Protein AF-A0A8S9UGH3-F1 (afdb_monomer_lite)

Sequence (94 aa):
MCPYYEELTAVFLDDDEKQSLCSNSSEAQYDVTEEAEYDIKQLLQSHTHRLLDVEFECKKDQLEAETICSVALSREKMLDVGIGRDEVDRLLPQ

Foldseek 3Di:
DPPCPVVVVCVPDDPVVNVVVVPPDDDDPDPPDPVNVVVVVVVVVVVVVVVVVVVVVVVVVVVVVVLVVVLVVVLVVCVVVPNDPVVSPVPGDD

Structure (mmCIF, N/CA/C/O backbone):
data_AF-A0A8S9UGH3-F1
#
_entry.id   AF-A0A8S9UGH3-F1
#
loop_
_atom_site.group_PDB
_atom_site.id
_atom_site.type_symbol
_atom_site.label_atom_id
_atom_site.label_alt_id
_atom_site.label_comp_id
_atom_site.label_asym_id
_atom_site.label_entity_id
_atom_site.label_seq_id
_atom_site.pdbx_PDB_ins_code
_atom_site.Cartn_x
_atom_site.Cartn_y
_atom_site.Cartn_z
_atom_site.occupancy
_atom_site.B_iso_or_equiv
_atom_site.auth_seq_id
_atom_site.auth_comp_id
_atom_site.auth_asym_id
_atom_site.auth_atom_id
_atom_site.pdbx_PDB_model_num
ATOM 1 N N . MET A 1 1 ? 7.342 -23.554 -32.311 1.00 56.44 1 MET A N 1
ATOM 2 C CA . MET A 1 1 ? 8.239 -22.960 -31.298 1.00 56.44 1 MET A CA 1
ATOM 3 C C . MET A 1 1 ? 8.315 -21.465 -31.558 1.00 56.44 1 MET A C 1
ATOM 5 O O . MET A 1 1 ? 8.202 -21.080 -32.715 1.00 56.44 1 MET A O 1
ATOM 9 N N . CYS A 1 2 ? 8.391 -20.638 -30.513 1.00 52.72 2 CYS A N 1
ATOM 10 C CA . CYS A 1 2 ? 8.499 -19.186 -30.669 1.00 52.72 2 CYS A CA 1
ATOM 11 C C . CYS A 1 2 ? 9.866 -18.856 -31.296 1.00 52.72 2 CYS A C 1
ATOM 13 O O . CYS A 1 2 ? 10.869 -19.275 -30.722 1.00 52.72 2 CYS A O 1
ATOM 15 N N . PRO A 1 3 ? 9.936 -18.140 -32.432 1.00 60.81 3 PRO A N 1
ATOM 16 C CA . PRO A 1 3 ? 11.208 -17.848 -33.102 1.00 60.81 3 PRO A CA 1
ATOM 17 C C . PRO A 1 3 ? 12.142 -16.962 -32.260 1.00 60.81 3 PRO A C 1
ATOM 19 O O . PRO A 1 3 ? 13.343 -16.977 -32.469 1.00 60.81 3 PRO A O 1
ATOM 22 N N . TYR A 1 4 ? 11.604 -16.258 -31.261 1.00 63.50 4 TYR A N 1
ATOM 23 C CA . TYR A 1 4 ? 12.369 -15.437 -30.317 1.00 63.50 4 TYR A CA 1
ATOM 24 C C . TYR A 1 4 ? 12.913 -16.211 -29.111 1.00 63.50 4 TYR A C 1
ATOM 26 O O . TYR A 1 4 ? 13.601 -15.645 -28.267 1.00 63.50 4 TYR A O 1
ATOM 34 N N . TYR A 1 5 ? 12.588 -17.499 -28.980 1.00 68.62 5 TYR A N 1
ATOM 35 C CA . TYR A 1 5 ? 13.017 -18.282 -27.822 1.00 68.62 5 TYR A CA 1
ATOM 36 C C . TYR A 1 5 ? 14.541 -18.473 -27.799 1.00 68.62 5 TYR A C 1
ATOM 38 O O . TYR A 1 5 ? 15.155 -18.395 -26.739 1.00 68.62 5 TYR A O 1
ATOM 46 N N . GLU A 1 6 ? 15.162 -18.647 -28.967 1.00 63.81 6 GLU A N 1
ATOM 47 C CA . GLU A 1 6 ? 16.612 -18.833 -29.102 1.00 63.81 6 GLU A CA 1
ATOM 48 C C . GLU A 1 6 ? 17.391 -17.552 -28.750 1.00 63.81 6 GLU A C 1
ATOM 50 O O . GLU A 1 6 ? 18.387 -17.628 -28.033 1.00 63.81 6 GLU A O 1
ATOM 55 N N . GLU A 1 7 ? 16.884 -16.370 -29.127 1.00 63.44 7 GLU A N 1
ATOM 56 C CA . GLU A 1 7 ? 17.477 -15.072 -28.754 1.00 63.44 7 GLU A CA 1
ATOM 57 C C . GLU A 1 7 ? 17.364 -14.781 -27.252 1.00 63.44 7 GLU A C 1
ATOM 59 O O . GLU A 1 7 ? 18.295 -14.261 -26.638 1.00 63.44 7 GLU A O 1
ATOM 64 N N . LEU A 1 8 ? 16.241 -15.151 -26.633 1.00 65.38 8 LEU A N 1
ATOM 65 C CA . LEU A 1 8 ? 16.026 -14.933 -25.202 1.00 65.38 8 LEU A CA 1
ATOM 66 C C . LEU A 1 8 ? 16.864 -15.875 -24.337 1.00 65.38 8 LEU A C 1
ATOM 68 O O . LEU A 1 8 ? 17.215 -15.516 -23.216 1.00 65.38 8 LEU A O 1
ATOM 72 N N . THR A 1 9 ? 17.221 -17.055 -24.847 1.00 65.06 9 THR A N 1
ATOM 73 C CA . THR A 1 9 ? 18.000 -18.044 -24.086 1.00 65.06 9 THR A CA 1
ATOM 74 C C . THR A 1 9 ? 19.392 -17.505 -23.736 1.00 65.06 9 THR A C 1
ATOM 76 O O . THR A 1 9 ? 19.870 -17.730 -22.628 1.00 65.06 9 THR A O 1
ATOM 79 N N . ALA A 1 10 ? 20.000 -16.695 -24.610 1.00 62.00 10 ALA A N 1
ATOM 80 C CA . ALA A 1 10 ? 21.305 -16.070 -24.372 1.00 62.00 10 ALA A CA 1
ATOM 81 C C . ALA A 1 10 ? 21.321 -15.076 -23.191 1.00 62.00 10 ALA A C 1
ATOM 83 O O . ALA A 1 10 ? 22.377 -14.820 -22.610 1.00 62.00 10 ALA A O 1
ATOM 84 N N . VAL A 1 11 ? 20.158 -14.535 -22.814 1.00 64.94 11 VAL A N 1
ATOM 85 C CA . VAL A 1 11 ? 20.007 -13.593 -21.692 1.00 64.94 11 VAL A CA 1
ATOM 86 C C . VAL A 1 11 ? 20.054 -14.313 -20.340 1.00 64.94 11 VAL A C 1
ATOM 88 O O . VAL A 1 11 ? 20.451 -13.713 -19.344 1.00 64.94 11 VAL A O 1
ATOM 91 N N . PHE A 1 12 ? 19.682 -15.596 -20.303 1.00 66.62 12 PHE A N 1
ATOM 92 C CA . PHE A 1 12 ? 19.553 -16.383 -19.072 1.00 66.62 12 PHE A CA 1
ATOM 93 C C . PHE A 1 12 ? 20.727 -17.333 -18.802 1.00 66.62 12 PHE A C 1
ATOM 95 O O . PHE A 1 12 ? 20.698 -18.040 -17.799 1.00 66.62 12 PHE A O 1
ATOM 102 N N . LEU A 1 13 ? 21.736 -17.372 -19.677 1.00 63.19 13 LEU A N 1
ATOM 103 C CA . LEU A 1 13 ? 22.926 -18.201 -19.482 1.00 63.19 13 LEU A CA 1
ATOM 104 C C . LEU A 1 13 ? 23.977 -17.460 -18.645 1.00 63.19 13 LEU A C 1
ATOM 106 O O . LEU A 1 13 ? 24.197 -16.257 -18.822 1.00 63.19 13 LEU A O 1
ATOM 110 N N . ASP A 1 14 ? 24.641 -18.192 -17.754 1.00 58.38 14 ASP A N 1
ATOM 111 C CA . ASP A 1 14 ? 25.790 -17.698 -16.995 1.00 58.38 14 ASP A CA 1
ATOM 112 C C . ASP A 1 14 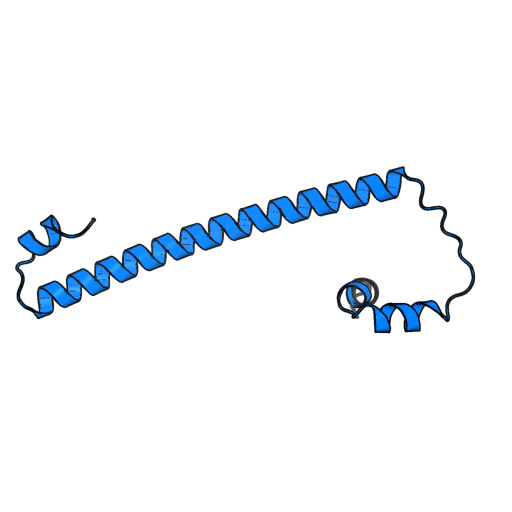? 26.995 -17.459 -17.929 1.00 58.38 14 ASP A C 1
ATOM 114 O O . ASP A 1 14 ? 27.111 -18.061 -19.001 1.00 58.38 14 ASP A O 1
ATOM 118 N N . ASP A 1 15 ? 27.901 -16.554 -17.547 1.00 60.06 15 ASP A N 1
ATOM 119 C CA . ASP A 1 15 ? 28.971 -16.062 -18.433 1.00 60.06 15 ASP A CA 1
ATOM 120 C C . ASP A 1 15 ? 29.946 -17.156 -18.918 1.00 60.06 15 ASP A C 1
ATOM 122 O O . ASP A 1 15 ? 30.486 -17.044 -20.023 1.00 60.06 15 ASP A O 1
ATOM 126 N N . ASP A 1 16 ? 30.105 -18.248 -18.164 1.00 56.44 16 ASP A N 1
ATOM 127 C CA . ASP A 1 16 ? 30.892 -19.420 -18.577 1.00 56.44 16 ASP A CA 1
ATOM 128 C C . ASP A 1 16 ? 30.208 -20.232 -19.701 1.00 56.44 16 ASP A C 1
ATOM 130 O O . ASP A 1 16 ? 30.881 -20.765 -20.587 1.00 56.44 16 ASP A O 1
ATOM 134 N N . GLU A 1 17 ? 28.870 -20.284 -19.744 1.00 54.81 17 GLU A N 1
ATOM 135 C CA . GLU A 1 17 ? 28.127 -20.998 -20.798 1.00 54.81 17 GLU A CA 1
ATOM 136 C C . GLU A 1 17 ? 27.993 -20.170 -22.087 1.00 54.81 17 GLU A C 1
ATOM 138 O O . GLU A 1 17 ? 27.924 -20.727 -23.189 1.00 54.81 17 GLU A O 1
ATOM 143 N N . LYS A 1 18 ? 28.067 -18.836 -21.984 1.00 57.06 18 LYS A N 1
ATOM 144 C CA . LYS A 1 18 ? 28.114 -17.932 -23.148 1.00 57.06 18 LYS A CA 1
ATOM 145 C C . LYS A 1 18 ? 29.379 -18.124 -23.990 1.00 57.06 18 LYS A C 1
ATOM 147 O O . LYS A 1 18 ? 29.313 -18.051 -25.218 1.00 57.06 18 LYS A O 1
ATOM 152 N N . GLN A 1 19 ? 30.525 -18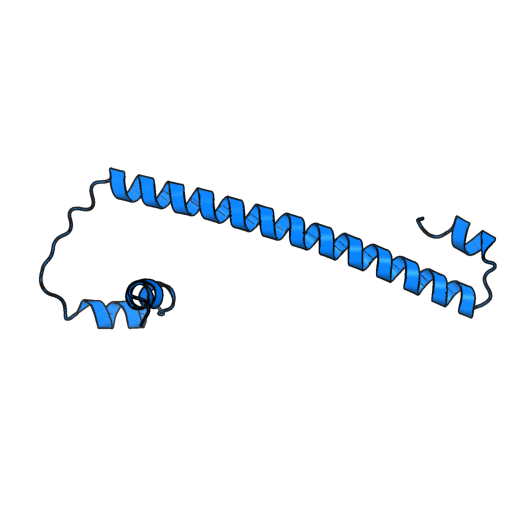.418 -23.367 1.00 52.12 19 GLN A N 1
ATOM 153 C CA . GLN A 1 19 ? 31.780 -18.666 -24.095 1.00 52.12 19 GLN A CA 1
ATOM 154 C C . GLN A 1 19 ? 31.766 -19.981 -24.891 1.00 52.12 19 GLN A C 1
ATOM 156 O O . GLN A 1 19 ? 32.345 -20.050 -25.979 1.00 52.12 19 GLN A O 1
ATOM 161 N N . SER A 1 20 ? 31.064 -21.009 -24.402 1.00 50.06 20 SER A N 1
ATOM 162 C CA . SER A 1 20 ? 30.980 -22.311 -25.078 1.00 50.06 20 SER A CA 1
ATOM 163 C C . SER A 1 20 ? 30.151 -22.265 -26.369 1.00 50.06 20 SER A C 1
ATOM 165 O O . SER A 1 20 ? 30.448 -23.002 -27.310 1.00 50.06 20 SER A O 1
ATOM 167 N N . LEU A 1 21 ? 29.128 -21.409 -26.447 1.00 49.28 21 LEU A N 1
ATOM 168 C CA . LEU A 1 21 ? 28.302 -21.238 -27.653 1.00 49.28 21 LEU A CA 1
ATOM 169 C C . LEU A 1 21 ? 29.013 -20.430 -28.749 1.00 49.28 21 LEU A C 1
ATOM 171 O O . LEU A 1 21 ? 28.784 -20.660 -29.936 1.00 49.28 21 LEU A O 1
ATOM 175 N N . CYS A 1 22 ? 29.930 -19.540 -28.365 1.00 43.12 22 CYS A N 1
ATOM 176 C CA . CYS A 1 22 ? 30.647 -18.656 -29.287 1.00 43.12 22 CYS A CA 1
ATOM 177 C C . CYS A 1 22 ? 31.798 -19.340 -30.053 1.00 43.12 22 CYS A C 1
ATOM 179 O O . CYS A 1 22 ? 32.370 -18.749 -30.963 1.00 43.12 22 CYS A O 1
ATOM 181 N N . SER A 1 23 ? 32.144 -20.589 -29.722 1.00 44.72 23 SER A N 1
ATOM 182 C CA . SER A 1 23 ? 33.283 -21.287 -30.343 1.00 44.72 23 SER A CA 1
ATOM 183 C C . SER A 1 23 ? 32.948 -22.029 -31.648 1.00 44.72 23 SER A C 1
ATOM 185 O O . SER A 1 23 ? 33.857 -22.555 -32.283 1.00 44.72 23 SER A O 1
ATOM 187 N N . ASN A 1 24 ? 31.677 -22.065 -32.078 1.00 42.88 24 ASN A N 1
ATOM 188 C CA . ASN A 1 24 ? 31.249 -22.855 -33.247 1.00 42.88 24 ASN A CA 1
ATOM 189 C C . ASN A 1 24 ? 30.542 -22.069 -34.367 1.00 42.88 24 ASN A C 1
ATOM 191 O O . ASN A 1 24 ? 30.006 -22.694 -35.280 1.00 42.88 24 ASN A O 1
ATOM 195 N N . SER A 1 25 ? 30.556 -20.733 -34.363 1.00 40.28 25 SER A N 1
ATOM 196 C CA . SER A 1 25 ? 30.038 -19.954 -35.496 1.00 40.28 25 SER A CA 1
ATOM 197 C C . SER A 1 25 ? 31.139 -19.095 -36.100 1.00 40.28 25 SER A C 1
ATOM 199 O O . SER A 1 25 ? 31.670 -18.191 -35.466 1.00 40.28 25 SER A O 1
ATOM 201 N N . SER A 1 26 ? 31.477 -19.431 -37.340 1.00 44.09 26 SER A N 1
ATOM 202 C CA . SER A 1 26 ? 32.420 -18.746 -38.215 1.00 44.09 26 SER A CA 1
ATOM 203 C C . SER A 1 26 ? 32.241 -17.228 -38.241 1.00 44.09 26 SER A C 1
ATOM 205 O O . SER A 1 26 ? 31.116 -16.744 -38.346 1.00 44.09 26 SER A O 1
ATOM 207 N N . GLU A 1 27 ? 33.380 -16.534 -38.239 1.00 45.12 27 GLU A N 1
ATOM 208 C CA . GLU A 1 27 ? 33.659 -15.235 -38.866 1.00 45.12 27 GLU A CA 1
ATOM 209 C C . GLU A 1 27 ? 32.442 -14.500 -39.458 1.00 45.12 27 GLU A C 1
ATOM 211 O O . GLU A 1 27 ? 32.166 -14.549 -40.655 1.00 45.12 27 GLU A O 1
ATOM 216 N N . ALA A 1 28 ? 31.762 -13.731 -38.617 1.00 37.66 28 ALA A N 1
ATOM 217 C CA . ALA A 1 28 ? 31.094 -12.514 -39.042 1.00 37.66 28 ALA A CA 1
ATOM 218 C C . ALA A 1 28 ? 31.575 -11.417 -38.094 1.00 37.66 28 ALA A C 1
ATOM 220 O O . ALA A 1 28 ? 31.130 -11.301 -36.959 1.00 37.66 28 ALA A O 1
ATOM 221 N N . GLN A 1 29 ? 32.573 -10.662 -38.541 1.00 43.84 29 GLN A N 1
ATOM 222 C CA . GLN A 1 29 ? 33.013 -9.450 -37.871 1.00 43.84 29 GLN A CA 1
ATOM 223 C C . GLN A 1 29 ? 31.914 -8.400 -38.081 1.00 43.84 29 GLN A C 1
ATOM 225 O O . GLN A 1 29 ? 31.886 -7.717 -39.102 1.00 43.84 29 GLN A O 1
ATOM 230 N N . TYR A 1 30 ? 30.951 -8.338 -37.161 1.00 43.53 30 TYR A N 1
ATOM 231 C CA . TYR A 1 30 ? 29.970 -7.258 -37.111 1.00 43.53 30 TYR A CA 1
ATOM 232 C C . TYR A 1 30 ? 30.691 -6.007 -36.609 1.00 43.53 30 TYR A C 1
ATOM 234 O O . TYR A 1 30 ? 31.051 -5.910 -35.437 1.00 43.53 30 TYR A O 1
ATOM 242 N N . ASP A 1 31 ? 30.928 -5.072 -37.523 1.00 47.84 31 ASP A N 1
ATOM 243 C CA . ASP A 1 31 ? 31.201 -3.678 -37.194 1.00 47.84 31 ASP A CA 1
ATOM 244 C C . ASP A 1 31 ? 29.910 -3.103 -36.599 1.00 47.84 31 ASP A C 1
ATOM 246 O O . ASP A 1 31 ? 29.003 -2.675 -37.315 1.00 47.84 31 ASP A O 1
ATOM 250 N N . VAL A 1 32 ? 29.759 -3.225 -35.279 1.00 50.75 32 VAL A N 1
ATOM 251 C CA . VAL A 1 32 ? 28.700 -2.526 -34.556 1.00 50.75 32 VAL A CA 1
ATOM 252 C C . VAL A 1 32 ? 29.121 -1.060 -34.532 1.00 50.75 32 VAL A C 1
ATOM 254 O O . VAL A 1 32 ? 29.940 -0.647 -33.720 1.00 50.75 32 VAL A O 1
ATOM 257 N N . THR A 1 33 ? 28.602 -0.274 -35.473 1.00 66.38 33 THR A N 1
ATOM 258 C CA . THR A 1 33 ? 28.751 1.186 -35.477 1.00 66.38 33 THR A CA 1
ATOM 259 C C . 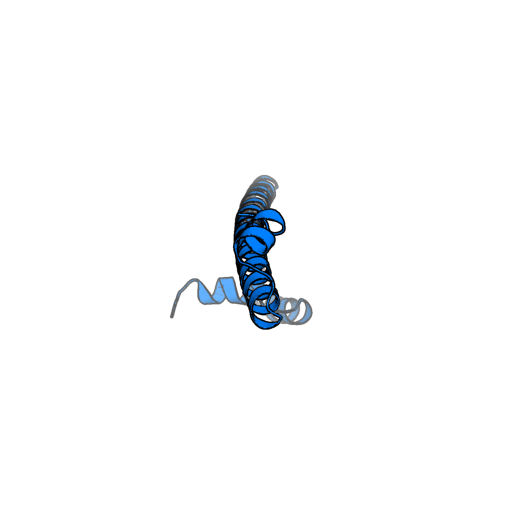THR A 1 33 ? 28.314 1.754 -34.122 1.00 66.38 33 THR A C 1
ATOM 261 O O . THR A 1 33 ? 27.244 1.379 -33.642 1.00 66.38 33 THR A O 1
ATOM 264 N N . GLU A 1 34 ? 29.096 2.672 -33.533 1.00 61.91 34 GLU A N 1
ATOM 265 C CA . GLU A 1 34 ? 28.849 3.315 -32.217 1.00 61.91 34 GLU A CA 1
ATOM 266 C C . GLU A 1 34 ? 27.393 3.790 -32.012 1.00 61.91 34 GLU A C 1
ATOM 268 O O . GLU A 1 34 ? 26.891 3.822 -30.888 1.00 61.91 34 GLU A O 1
ATOM 273 N N . GLU A 1 35 ? 26.689 4.130 -33.095 1.00 61.31 35 GLU A N 1
ATOM 274 C CA . GLU A 1 35 ? 25.278 4.528 -33.082 1.00 61.31 35 GLU A CA 1
ATOM 275 C C . GLU A 1 35 ? 24.331 3.408 -32.610 1.00 61.31 35 GLU A C 1
ATOM 277 O O . GLU A 1 35 ? 23.420 3.661 -31.823 1.00 61.31 35 GLU A O 1
ATOM 282 N N . ALA A 1 36 ? 24.578 2.154 -33.000 1.00 68.19 36 ALA A N 1
ATOM 283 C CA . ALA A 1 36 ? 23.757 1.017 -32.580 1.00 68.19 36 ALA A CA 1
ATOM 284 C C . ALA A 1 36 ? 23.957 0.686 -31.090 1.00 68.19 36 ALA A C 1
ATOM 286 O O . ALA A 1 36 ? 23.003 0.337 -30.393 1.00 68.19 36 ALA A O 1
ATOM 287 N N . GLU A 1 37 ? 25.177 0.846 -30.567 1.00 74.00 37 GLU A N 1
ATOM 288 C CA . GLU A 1 37 ? 25.448 0.690 -29.131 1.00 74.00 37 GLU A CA 1
ATOM 289 C C . GLU A 1 37 ? 24.768 1.788 -28.301 1.00 74.00 37 GLU A C 1
ATOM 291 O O . GLU A 1 37 ? 24.256 1.527 -27.205 1.00 74.00 37 GLU A O 1
ATOM 296 N N . TYR A 1 38 ? 24.722 3.014 -28.829 1.00 75.62 38 TYR A N 1
ATOM 297 C CA . TYR A 1 38 ? 24.050 4.141 -28.190 1.00 75.62 38 TYR A CA 1
ATOM 298 C C . TYR A 1 38 ? 22.530 3.937 -28.094 1.00 75.62 38 TYR A C 1
ATOM 300 O O . TYR A 1 38 ? 21.951 4.138 -27.020 1.00 75.62 38 TYR A O 1
ATOM 308 N N . ASP A 1 39 ? 21.899 3.467 -29.170 1.00 83.69 39 ASP A N 1
ATOM 309 C CA . ASP A 1 39 ? 20.458 3.192 -29.211 1.00 83.69 39 ASP A CA 1
ATOM 310 C C . ASP A 1 39 ? 20.057 2.067 -28.244 1.00 83.69 39 ASP A C 1
ATOM 312 O O . ASP A 1 39 ? 19.076 2.189 -27.502 1.00 83.69 39 ASP A O 1
ATOM 316 N N . ILE A 1 40 ? 20.858 0.997 -28.166 1.00 87.62 40 ILE A N 1
ATOM 317 C CA . ILE A 1 40 ? 20.646 -0.100 -27.208 1.00 87.62 40 ILE A CA 1
ATOM 318 C C . ILE A 1 40 ? 20.762 0.412 -25.767 1.00 87.62 40 ILE A C 1
ATOM 320 O O . ILE A 1 40 ? 19.942 0.070 -24.909 1.00 87.62 40 ILE A O 1
ATOM 324 N N . LYS A 1 41 ? 21.751 1.267 -25.486 1.00 89.94 41 LYS A N 1
ATOM 325 C CA . LYS A 1 41 ? 21.948 1.846 -24.154 1.00 89.94 41 LYS A CA 1
ATOM 326 C C . LYS A 1 41 ? 20.782 2.743 -23.741 1.00 89.94 41 LYS A C 1
ATOM 328 O O . LYS A 1 41 ? 20.334 2.652 -22.596 1.00 89.94 41 LYS A O 1
ATOM 333 N N . GLN A 1 42 ? 20.265 3.571 -24.650 1.00 88.81 42 GLN A N 1
ATOM 334 C CA . GLN A 1 42 ? 19.068 4.372 -24.382 1.00 88.81 42 GLN A CA 1
ATOM 335 C C . GLN A 1 42 ? 17.844 3.495 -24.113 1.00 88.81 42 GLN A C 1
ATOM 337 O O . GLN A 1 42 ? 17.111 3.744 -23.151 1.00 88.81 42 GLN A O 1
ATOM 342 N N . LEU A 1 43 ? 17.635 2.449 -24.917 1.00 92.38 43 LEU A N 1
ATOM 343 C CA . LEU A 1 43 ? 16.524 1.519 -24.730 1.00 92.38 43 LEU A CA 1
ATOM 344 C C . LEU A 1 43 ? 16.597 0.829 -23.363 1.00 92.38 43 LEU A C 1
ATOM 346 O O . LEU A 1 43 ? 15.594 0.768 -22.650 1.00 92.38 43 LEU A O 1
ATOM 350 N N . LEU A 1 44 ? 17.784 0.366 -22.964 1.00 93.81 44 LEU A N 1
ATOM 351 C CA . LEU A 1 44 ? 18.003 -0.279 -21.672 1.00 93.81 44 LEU A CA 1
ATOM 352 C C . LEU A 1 44 ? 17.741 0.684 -20.504 1.00 93.81 44 LEU A C 1
ATOM 354 O O . LEU A 1 44 ? 17.102 0.303 -19.522 1.00 93.81 44 LEU A O 1
ATOM 358 N N . GLN A 1 45 ? 18.183 1.940 -20.612 1.00 93.81 45 GLN A N 1
ATOM 359 C CA . GLN A 1 45 ? 17.920 2.973 -19.604 1.00 93.81 45 GLN A CA 1
ATOM 360 C C . GLN A 1 45 ? 16.429 3.298 -19.493 1.00 93.81 45 GLN A C 1
ATOM 362 O O . GLN A 1 45 ? 15.894 3.337 -18.385 1.00 93.81 45 GLN A O 1
ATOM 367 N N . SER A 1 46 ? 15.745 3.472 -20.627 1.00 94.50 46 SER A N 1
ATOM 368 C CA . SER A 1 46 ? 14.298 3.703 -20.670 1.00 94.50 46 SER A CA 1
ATOM 369 C C . SER A 1 46 ? 13.527 2.534 -20.054 1.00 94.50 46 SER A C 1
ATOM 371 O O . SER A 1 46 ? 12.647 2.734 -19.216 1.00 94.50 46 SER A O 1
ATOM 373 N N . HIS A 1 47 ? 13.895 1.303 -20.411 1.00 94.94 47 HIS A N 1
ATOM 374 C CA . HIS A 1 47 ? 13.287 0.099 -19.859 1.00 94.94 47 HIS A CA 1
ATOM 375 C C . HIS A 1 47 ? 13.522 -0.021 -18.348 1.00 94.94 47 HIS A C 1
ATOM 377 O O . HIS A 1 47 ? 12.583 -0.274 -17.598 1.00 94.94 47 HIS A O 1
ATOM 383 N N . THR A 1 48 ? 14.752 0.223 -17.891 1.00 96.75 48 THR A N 1
ATOM 384 C CA . THR A 1 48 ? 15.103 0.205 -16.462 1.00 96.75 48 THR A CA 1
ATOM 385 C C . THR A 1 48 ? 14.295 1.236 -15.685 1.00 96.75 48 THR A C 1
ATOM 387 O O . THR A 1 48 ? 13.751 0.915 -14.635 1.00 96.75 48 THR A O 1
ATOM 390 N N . HIS A 1 49 ? 14.160 2.455 -16.210 1.00 97.06 49 HIS A N 1
ATOM 391 C CA . HIS A 1 49 ? 13.369 3.495 -15.558 1.00 97.06 49 HIS A CA 1
ATOM 392 C C . HIS A 1 49 ? 11.903 3.076 -15.404 1.00 97.06 49 HIS A C 1
ATOM 394 O O . HIS A 1 49 ? 11.359 3.144 -14.308 1.00 97.06 49 HIS A O 1
ATOM 400 N N . ARG A 1 50 ? 11.305 2.516 -16.463 1.00 97.31 50 ARG A N 1
ATOM 401 C CA . ARG A 1 50 ? 9.933 1.993 -16.411 1.00 97.31 50 ARG A CA 1
ATOM 402 C C . ARG A 1 50 ? 9.759 0.869 -15.391 1.00 97.31 50 ARG A C 1
ATOM 404 O O . ARG A 1 50 ? 8.720 0.806 -14.743 1.00 97.31 50 ARG A O 1
ATOM 411 N N . LEU A 1 51 ? 10.738 -0.028 -15.260 1.00 97.62 51 LEU A N 1
ATOM 412 C CA . LEU A 1 51 ? 10.693 -1.079 -14.240 1.00 97.62 51 LEU A CA 1
ATOM 413 C C . LEU A 1 51 ? 10.713 -0.489 -12.828 1.00 97.62 51 LEU A C 1
ATOM 415 O O . LEU A 1 51 ? 9.940 -0.933 -11.984 1.00 97.62 51 LEU A O 1
ATOM 419 N N . LEU A 1 52 ? 11.553 0.521 -12.593 1.00 97.50 52 LEU A N 1
ATOM 420 C CA . LEU A 1 52 ? 11.628 1.203 -11.302 1.00 97.50 52 LEU A CA 1
ATOM 421 C C . LEU A 1 52 ? 10.325 1.935 -10.963 1.00 97.50 52 LEU A C 1
ATOM 423 O O . LEU A 1 52 ? 9.890 1.871 -9.817 1.00 97.50 52 LEU A O 1
ATOM 427 N N . ASP A 1 53 ? 9.676 2.571 -11.941 1.00 97.75 53 ASP A N 1
ATOM 428 C CA . ASP A 1 53 ? 8.378 3.228 -11.732 1.00 97.75 53 ASP A CA 1
ATOM 429 C C . ASP A 1 53 ? 7.300 2.217 -11.319 1.00 97.75 53 ASP A C 1
ATOM 431 O O . ASP A 1 53 ? 6.553 2.441 -10.367 1.00 97.75 53 ASP A O 1
ATOM 435 N N . VAL A 1 54 ? 7.246 1.066 -12.000 1.00 97.94 54 VAL A N 1
ATOM 436 C CA . VAL A 1 54 ? 6.311 -0.015 -11.653 1.00 97.94 54 VAL A CA 1
ATOM 437 C C . VAL A 1 54 ? 6.625 -0.586 -10.272 1.00 97.94 54 VAL A C 1
ATOM 439 O O . VAL A 1 54 ? 5.712 -0.799 -9.477 1.00 97.94 54 VAL A O 1
ATOM 442 N N . GLU A 1 55 ? 7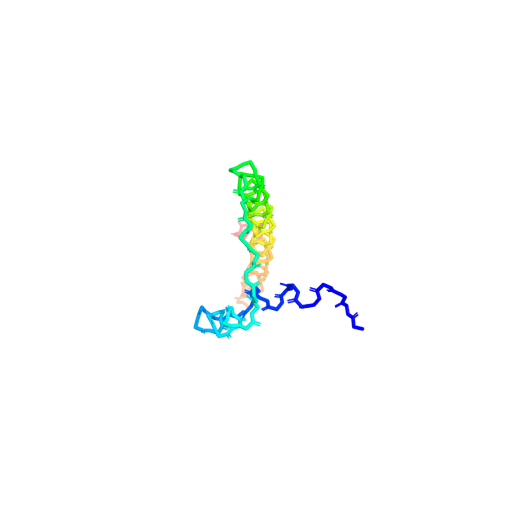.899 -0.825 -9.957 1.00 98.25 55 GLU A N 1
ATOM 443 C CA . GLU A 1 55 ? 8.308 -1.314 -8.638 1.00 98.25 55 GLU A CA 1
ATOM 444 C C . GLU A 1 55 ? 7.917 -0.330 -7.527 1.00 98.25 55 GLU A C 1
ATOM 446 O O . GLU A 1 55 ? 7.446 -0.748 -6.466 1.00 98.25 55 GLU A O 1
ATOM 451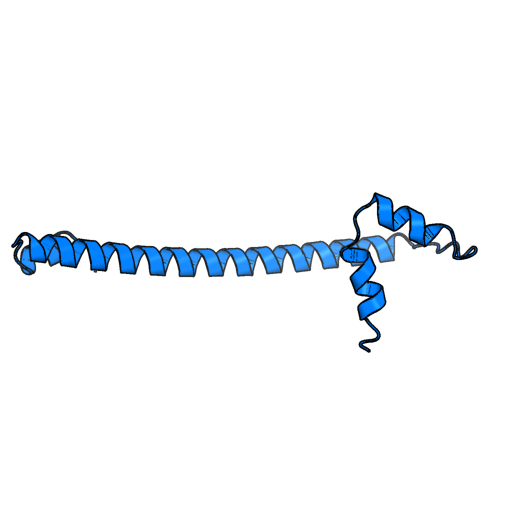 N N . PHE A 1 56 ? 8.089 0.969 -7.771 1.00 98.19 56 PHE A N 1
ATOM 452 C CA . PHE A 1 56 ? 7.725 2.015 -6.826 1.00 98.19 56 PHE A CA 1
ATOM 453 C C . PHE A 1 56 ? 6.220 2.027 -6.541 1.00 98.19 56 PHE A C 1
ATOM 455 O O . PHE A 1 56 ? 5.832 1.996 -5.371 1.00 98.19 56 PHE A O 1
ATOM 462 N N . GLU A 1 57 ? 5.376 2.006 -7.575 1.00 98.44 57 GLU A N 1
ATOM 463 C CA . GLU A 1 57 ? 3.920 1.967 -7.383 1.00 98.44 57 GLU A CA 1
ATOM 464 C C . GLU A 1 57 ? 3.475 0.668 -6.692 1.00 98.44 57 GLU A C 1
ATOM 466 O O . GLU A 1 57 ? 2.713 0.723 -5.731 1.00 98.44 57 GLU A O 1
ATOM 471 N N . CYS A 1 58 ? 4.041 -0.490 -7.054 1.00 98.38 58 CYS A N 1
ATOM 472 C CA . CYS A 1 58 ? 3.761 -1.750 -6.354 1.00 98.38 58 CYS A CA 1
ATOM 473 C C . CYS A 1 58 ? 4.090 -1.674 -4.853 1.00 98.38 58 CYS A C 1
ATOM 475 O O . CYS A 1 58 ? 3.320 -2.144 -4.015 1.00 98.38 58 CYS A O 1
ATOM 477 N N . LYS A 1 59 ? 5.237 -1.085 -4.491 1.00 98.50 59 LYS A N 1
ATOM 478 C CA . LYS A 1 59 ? 5.642 -0.926 -3.084 1.00 98.50 59 LYS A CA 1
ATOM 479 C C . LYS A 1 59 ? 4.757 0.059 -2.332 1.00 98.50 59 LYS A C 1
ATOM 481 O O . LYS A 1 59 ? 4.504 -0.136 -1.145 1.00 98.50 59 LYS A O 1
ATOM 486 N N . LYS A 1 60 ? 4.294 1.107 -3.007 1.00 98.56 60 LYS A N 1
ATOM 487 C CA . LYS A 1 60 ? 3.350 2.072 -2.449 1.00 98.56 60 LYS A CA 1
ATOM 488 C C . LYS A 1 60 ? 2.011 1.405 -2.132 1.00 98.56 60 LYS A C 1
ATOM 490 O O . LYS A 1 60 ? 1.555 1.519 -0.997 1.00 98.56 60 LYS A O 1
ATOM 495 N N . ASP A 1 61 ? 1.461 0.640 -3.071 1.00 98.19 61 ASP A N 1
ATOM 496 C CA . ASP A 1 61 ? 0.222 -0.120 -2.864 1.00 98.19 61 ASP A CA 1
ATOM 497 C C . ASP A 1 61 ? 0.381 -1.153 -1.737 1.00 98.19 61 ASP A C 1
ATOM 499 O O . ASP A 1 61 ? -0.493 -1.310 -0.882 1.00 98.19 61 ASP A O 1
ATOM 503 N N . GLN A 1 62 ? 1.530 -1.835 -1.687 1.00 98.44 62 GLN A N 1
ATOM 504 C CA . GLN A 1 62 ? 1.841 -2.785 -0.620 1.00 98.44 62 GLN A CA 1
ATOM 505 C C . GLN A 1 62 ? 1.875 -2.110 0.759 1.00 98.44 62 GLN A C 1
ATOM 507 O O . GLN A 1 62 ? 1.307 -2.642 1.714 1.00 98.44 62 GLN A O 1
ATOM 512 N N . LEU A 1 63 ? 2.516 -0.944 0.869 1.00 98.06 63 LEU A N 1
ATOM 513 C CA . LEU A 1 63 ? 2.596 -0.190 2.120 1.00 98.06 63 LEU A CA 1
ATOM 514 C C . LEU A 1 63 ? 1.219 0.313 2.573 1.00 98.06 63 LEU A C 1
ATOM 516 O O . LEU A 1 63 ? 0.909 0.278 3.767 1.00 98.06 63 LEU A O 1
ATOM 520 N N . GLU A 1 64 ? 0.383 0.766 1.638 1.00 97.81 64 GLU A N 1
ATOM 521 C CA . GLU A 1 64 ? -0.993 1.171 1.928 1.00 97.81 64 GLU A CA 1
ATOM 522 C C . GLU A 1 64 ? -1.800 -0.008 2.484 1.00 97.81 64 GLU A C 1
ATOM 524 O O . GLU A 1 64 ? -2.402 0.096 3.557 1.00 97.81 64 GLU A O 1
ATOM 529 N N . ALA A 1 65 ? -1.732 -1.164 1.819 1.00 98.06 65 ALA A N 1
ATOM 530 C CA . ALA A 1 65 ? -2.400 -2.378 2.274 1.00 98.06 65 ALA A CA 1
ATOM 531 C C . ALA A 1 65 ? -1.915 -2.824 3.665 1.00 98.06 65 ALA A C 1
ATOM 533 O O . ALA A 1 65 ? -2.733 -3.165 4.526 1.00 98.06 65 ALA A O 1
ATOM 534 N N . GLU A 1 66 ? -0.604 -2.791 3.917 1.00 98.06 66 GLU A N 1
ATOM 535 C CA . GLU A 1 66 ? -0.018 -3.126 5.219 1.00 98.06 66 GLU A CA 1
ATOM 536 C C . GLU A 1 66 ? -0.492 -2.171 6.320 1.00 98.06 66 GLU A C 1
ATOM 538 O O . GLU A 1 66 ? -0.828 -2.609 7.425 1.00 98.06 66 GLU A O 1
ATOM 543 N N . THR A 1 67 ? -0.582 -0.877 6.011 1.00 97.00 67 THR A N 1
ATOM 544 C CA . THR A 1 67 ? -1.067 0.146 6.943 1.00 97.00 67 THR A CA 1
ATOM 545 C C . THR A 1 67 ? -2.525 -0.110 7.318 1.00 97.00 67 THR A C 1
ATOM 547 O O . THR A 1 67 ? -2.847 -0.170 8.506 1.00 97.00 67 THR A O 1
ATOM 550 N N . ILE A 1 68 ? -3.395 -0.345 6.331 1.00 97.06 68 ILE A N 1
ATOM 551 C CA . ILE A 1 68 ? -4.817 -0.644 6.557 1.00 97.06 68 ILE A CA 1
ATOM 552 C C . ILE A 1 68 ? -4.974 -1.908 7.409 1.00 97.06 68 ILE A C 1
ATOM 554 O O . ILE A 1 68 ? -5.693 -1.898 8.411 1.00 97.06 68 ILE A O 1
ATOM 558 N N . CYS A 1 69 ? -4.268 -2.986 7.056 1.00 97.62 69 CYS A N 1
ATOM 559 C CA . CYS A 1 69 ? -4.319 -4.242 7.807 1.00 97.62 69 CYS A CA 1
ATOM 560 C C . CYS A 1 69 ? -3.838 -4.056 9.251 1.00 97.62 69 CYS A C 1
ATOM 562 O O . CYS A 1 69 ? -4.462 -4.556 10.188 1.00 97.62 69 CYS A O 1
ATOM 564 N N . SER A 1 70 ? -2.755 -3.306 9.450 1.00 97.31 70 SER A N 1
ATOM 565 C CA . SER A 1 70 ? -2.193 -3.042 10.776 1.00 97.31 70 SER A CA 1
ATOM 566 C C . SER A 1 70 ? -3.138 -2.223 11.653 1.00 97.31 70 SER A C 1
ATOM 568 O O . SER A 1 70 ? -3.306 -2.534 12.837 1.00 97.31 70 SER A O 1
ATOM 570 N N . VAL A 1 71 ? -3.797 -1.209 11.085 1.00 97.06 71 VAL A N 1
ATOM 571 C CA . VAL A 1 71 ? -4.812 -0.412 11.788 1.00 97.06 71 VAL A CA 1
ATOM 572 C C . VAL A 1 71 ? -6.022 -1.275 12.143 1.00 97.06 71 VAL A C 1
ATOM 574 O O . VAL A 1 71 ? -6.471 -1.239 13.290 1.00 97.06 71 VAL A O 1
ATOM 577 N N . ALA A 1 72 ? -6.511 -2.102 11.215 1.00 96.88 72 ALA A N 1
ATOM 578 C CA . ALA A 1 72 ? -7.638 -3.002 11.456 1.00 96.88 72 ALA A CA 1
ATOM 579 C C . ALA A 1 72 ? -7.349 -4.009 12.584 1.00 96.88 72 ALA A C 1
ATOM 581 O O . ALA A 1 72 ? -8.142 -4.131 13.517 1.00 96.88 72 ALA A O 1
ATOM 582 N N . LEU A 1 73 ? -6.181 -4.659 12.555 1.00 97.38 73 LEU A N 1
ATOM 583 C CA . LEU A 1 73 ? -5.749 -5.588 13.606 1.00 97.38 73 LEU A CA 1
ATOM 584 C C . LEU A 1 73 ? -5.573 -4.893 14.960 1.00 97.38 73 LEU A C 1
ATOM 586 O O . LEU A 1 73 ? -5.889 -5.461 16.004 1.00 97.38 73 LEU A O 1
ATOM 590 N N . SER A 1 74 ? -5.051 -3.666 14.968 1.00 96.94 74 SER A N 1
ATOM 591 C CA . SER A 1 74 ? -4.894 -2.889 16.205 1.00 96.94 74 SER A CA 1
ATOM 592 C C . SER A 1 74 ? -6.252 -2.518 16.796 1.00 96.94 74 SER A C 1
ATOM 594 O O . SER A 1 74 ? -6.464 -2.668 17.997 1.00 96.94 74 SER A O 1
ATOM 596 N N . ARG A 1 75 ? -7.192 -2.100 15.943 1.00 97.38 75 ARG A N 1
ATOM 597 C CA . ARG A 1 75 ? -8.576 -1.792 16.315 1.00 97.38 75 ARG A CA 1
ATOM 598 C C . ARG A 1 75 ? -9.268 -3.004 16.930 1.00 97.38 75 ARG A C 1
ATOM 600 O O . ARG A 1 75 ? -9.856 -2.871 17.998 1.00 97.38 75 ARG A O 1
ATOM 607 N N . GLU A 1 76 ? -9.162 -4.171 16.299 1.00 97.31 76 GLU A N 1
ATOM 608 C CA . GLU A 1 76 ? -9.700 -5.435 16.819 1.00 97.31 76 GLU A CA 1
ATOM 609 C C . GLU A 1 76 ? -9.132 -5.753 18.208 1.00 97.31 76 GLU A C 1
ATOM 611 O O . GLU A 1 76 ? -9.889 -5.862 19.171 1.00 97.31 76 GLU A O 1
ATOM 616 N N . LYS A 1 77 ? -7.801 -5.749 18.357 1.00 97.75 77 LYS A N 1
ATOM 617 C CA . LYS A 1 77 ? -7.136 -6.017 19.644 1.00 97.75 77 LYS A CA 1
ATOM 618 C C . LYS A 1 77 ? -7.561 -5.058 20.754 1.00 97.75 77 LYS A C 1
ATOM 620 O O . LYS A 1 77 ? -7.692 -5.473 21.901 1.00 97.75 77 LYS A O 1
ATOM 625 N N . MET A 1 78 ? -7.744 -3.776 20.439 1.00 97.56 78 MET A N 1
ATOM 626 C CA . MET A 1 78 ? -8.189 -2.778 21.415 1.00 97.56 78 MET A CA 1
ATOM 627 C C . MET A 1 78 ? -9.631 -3.027 21.869 1.00 97.56 78 MET A C 1
ATOM 629 O O . MET A 1 78 ? -9.933 -2.898 23.056 1.00 97.56 78 MET A O 1
ATOM 633 N N . LEU A 1 79 ? -10.510 -3.418 20.945 1.00 96.44 79 LEU A N 1
ATOM 634 C CA . LEU A 1 79 ? -11.886 -3.787 21.272 1.00 96.44 79 LEU A CA 1
ATOM 635 C C . LEU A 1 79 ? -11.939 -5.078 22.101 1.00 96.44 79 LEU A C 1
ATOM 637 O O . LEU A 1 79 ? -12.705 -5.141 23.061 1.00 96.44 79 LEU A O 1
ATOM 641 N N . ASP A 1 80 ? -11.088 -6.060 21.797 1.00 97.81 80 ASP A N 1
ATOM 642 C CA . ASP A 1 80 ? -11.011 -7.335 22.524 1.00 97.81 80 ASP A CA 1
ATOM 643 C C . ASP A 1 80 ? -10.590 -7.165 23.989 1.00 97.81 80 ASP A C 1
ATOM 645 O O . ASP A 1 80 ? -11.062 -7.892 24.865 1.00 97.81 80 ASP A O 1
ATOM 649 N N . VAL A 1 81 ? -9.738 -6.176 24.287 1.00 97.56 81 VAL A N 1
ATOM 650 C CA . VAL A 1 81 ? -9.367 -5.826 25.671 1.00 97.56 81 VAL A CA 1
ATOM 651 C C . VAL A 1 81 ? -10.374 -4.885 26.348 1.00 97.56 81 VAL A 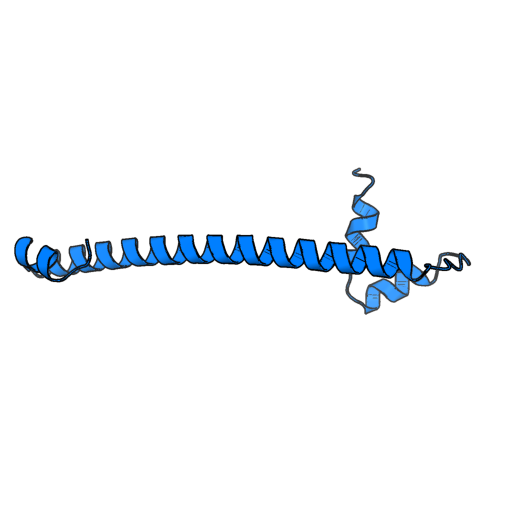C 1
ATOM 653 O O . VAL A 1 81 ? -10.166 -4.483 27.493 1.00 97.56 81 VAL A O 1
ATOM 656 N N . GLY A 1 82 ? -11.475 -4.548 25.669 1.00 96.94 82 GLY A N 1
ATOM 657 C CA . GLY A 1 82 ? -12.592 -3.783 26.220 1.00 96.94 82 GLY A CA 1
ATOM 658 C C . GLY A 1 82 ? -12.465 -2.262 26.116 1.00 96.94 82 GLY A C 1
ATOM 659 O O . GLY A 1 82 ? -13.205 -1.555 26.802 1.00 96.94 82 GLY A O 1
ATOM 660 N N . ILE A 1 83 ? -11.563 -1.733 25.281 1.00 96.81 83 ILE A N 1
ATOM 661 C CA . ILE A 1 83 ? -11.499 -0.286 25.022 1.00 96.81 83 ILE A CA 1
ATOM 662 C C . ILE A 1 83 ? -12.753 0.126 24.241 1.00 96.81 83 ILE A C 1
ATOM 664 O O . ILE A 1 83 ? -13.133 -0.508 23.257 1.00 96.81 83 ILE A O 1
ATOM 668 N N . GLY A 1 84 ? -13.416 1.195 24.687 1.00 96.25 84 GLY A N 1
ATOM 669 C CA . GLY A 1 84 ? -14.626 1.702 24.041 1.00 96.25 84 GLY A CA 1
ATOM 670 C C . GLY A 1 84 ? -14.355 2.194 22.617 1.00 96.25 84 GLY A C 1
ATOM 671 O O . GLY A 1 84 ? -13.310 2.782 22.349 1.00 96.25 84 GLY A O 1
ATOM 672 N N . ARG A 1 85 ? -15.315 1.998 21.704 1.00 94.50 85 ARG A N 1
ATOM 673 C CA . ARG A 1 85 ? -15.181 2.387 20.284 1.00 94.50 85 ARG A CA 1
ATOM 674 C C . ARG A 1 85 ? -14.771 3.846 20.099 1.00 94.50 85 ARG A C 1
ATOM 676 O O . ARG A 1 85 ? -13.827 4.099 19.364 1.00 94.50 85 ARG A O 1
ATOM 683 N N . ASP A 1 86 ? -15.394 4.760 20.840 1.00 96.19 86 ASP A N 1
ATOM 684 C CA . ASP A 1 86 ? -15.092 6.196 20.779 1.00 96.19 86 ASP A CA 1
ATOM 685 C C . ASP A 1 86 ? -13.621 6.499 21.110 1.00 96.19 86 ASP A C 1
ATOM 687 O O . ASP A 1 86 ? -13.016 7.419 20.562 1.00 96.19 86 ASP A O 1
ATOM 691 N N . GLU A 1 87 ? -13.023 5.717 22.011 1.00 96.12 87 GLU A N 1
ATOM 692 C CA . GLU A 1 87 ? -11.615 5.852 22.368 1.00 96.12 87 GLU A CA 1
ATOM 693 C C . GLU A 1 87 ? -10.695 5.226 21.315 1.00 96.12 87 GLU A C 1
ATOM 695 O O . GLU A 1 87 ? -9.674 5.824 20.979 1.00 96.12 87 GLU A O 1
ATOM 700 N N . VAL A 1 88 ? -11.071 4.082 20.738 1.00 96.50 88 VAL A N 1
ATOM 701 C CA . VAL A 1 88 ? -10.334 3.478 19.616 1.00 96.50 88 VAL A CA 1
ATOM 702 C C . VAL A 1 88 ? -10.325 4.410 18.397 1.00 96.50 88 VAL A C 1
ATOM 704 O O . VAL A 1 88 ? -9.268 4.633 17.811 1.00 96.50 88 VAL A O 1
ATOM 707 N N . ASP A 1 89 ? -11.469 5.013 18.064 1.00 94.25 89 ASP A N 1
ATOM 708 C CA . ASP A 1 89 ? -11.627 5.966 16.956 1.00 94.25 89 ASP A CA 1
ATOM 709 C C . ASP A 1 89 ? -10.836 7.263 17.156 1.00 94.25 89 ASP A C 1
ATOM 711 O O . ASP A 1 89 ? -10.430 7.898 16.183 1.00 94.25 89 ASP A O 1
ATOM 715 N N . ARG A 1 90 ? -10.599 7.658 18.413 1.00 95.38 90 ARG A N 1
ATOM 716 C CA . ARG A 1 90 ? -9.745 8.803 18.759 1.00 95.38 90 ARG A CA 1
ATOM 717 C C . ARG A 1 90 ? -8.255 8.487 18.600 1.00 95.38 90 ARG A C 1
ATOM 719 O O . ARG A 1 90 ? -7.466 9.400 18.370 1.00 95.38 90 ARG A O 1
ATOM 726 N N . LEU A 1 91 ? -7.859 7.233 18.821 1.00 93.88 91 LEU A N 1
ATOM 727 C CA . LEU A 1 91 ? -6.455 6.822 18.922 1.00 93.88 91 LEU A CA 1
ATOM 728 C C . LEU A 1 91 ? -5.873 6.311 17.606 1.00 93.88 91 LEU A C 1
ATOM 730 O O . LEU A 1 91 ? -4.676 6.481 17.374 1.00 93.88 91 LEU A O 1
ATOM 734 N N . LEU A 1 92 ? -6.687 5.669 16.772 1.00 93.56 92 LEU A N 1
ATOM 735 C CA . LEU A 1 92 ? -6.229 5.093 15.515 1.00 93.56 92 LEU A CA 1
ATOM 736 C C . LEU A 1 92 ? -6.513 6.025 14.331 1.00 93.56 92 LEU A C 1
ATOM 738 O O . LEU A 1 92 ? -7.524 6.731 14.340 1.00 93.56 92 LEU A O 1
ATOM 742 N N . PRO A 1 93 ? -5.646 6.019 13.300 1.00 87.56 93 PRO A N 1
ATOM 743 C CA . PRO A 1 93 ? -5.936 6.692 12.041 1.00 87.56 93 PRO A CA 1
ATOM 744 C C . PRO A 1 93 ? -7.256 6.184 11.449 1.00 87.56 93 PRO A C 1
ATOM 746 O O . PRO A 1 93 ? -7.602 5.010 11.618 1.00 87.56 93 PRO A O 1
ATOM 749 N N . GLN A 1 94 ? -7.973 7.091 10.784 1.00 77.00 94 GLN A N 1
ATOM 750 C CA . GLN A 1 94 ? -9.172 6.779 10.002 1.00 77.00 94 GLN A CA 1
ATOM 751 C C . GLN A 1 94 ? -8.773 6.182 8.655 1.00 77.00 94 GLN A C 1
ATOM 753 O O . GLN A 1 94 ? -7.834 6.740 8.041 1.00 77.00 94 GLN A O 1
#

Radius of gyration: 27.12 Å; chains: 1; bounding box: 49×32×65 Å

Organism: Phytophthora infestans (NCBI:txid4787)

pLDDT: mean 79.79, std 20.43, range [37.66, 98.56]

Secondary structure (DSSP, 8-state):
--TTHHHHHTTSS-HHHHHHHTTSS--------HHHHHHHHHHHHHHHHHHHHHHHHHHHHHHHHHHHHHHHHHHHHHHHTT--HHHHHHHS--